Protein AF-A0A5A7PYN0-F1 (afdb_monomer)

Foldseek 3Di:
DDDDPPDDPDDDDDPPPPVLLVVLLVQLVVCVVVLNLVSSLVSLVVSCVVPVPPVSSVVSNVVSVVSVVVVVVVVVVVVVVVVVVVVVVVVVVVVVVVCVVCVDD

Secondary structure (DSSP, 8-state):
------------S-----HHHHHHHHHHHHHHHHT-HHHHHHHHHHHHHH-TT-HHHHHHHHHHHHHHHHHHHHHHHHHHHHHHHHHHHHHHHHHHHHHHH-TT-

Mean predicted aligned error: 13.45 Å

Organism: Striga asiatica (NCBI:txid4170)

Structure (mmCIF, N/CA/C/O backbone):
data_AF-A0A5A7PYN0-F1
#
_entry.id   AF-A0A5A7PYN0-F1
#
loop_
_atom_site.group_PDB
_atom_site.id
_atom_site.type_symbol
_atom_site.label_atom_id
_atom_site.label_alt_id
_atom_site.label_comp_id
_atom_site.label_asym_id
_atom_site.label_entity_id
_atom_site.label_seq_id
_atom_site.pdbx_PDB_ins_code
_atom_site.Cartn_x
_atom_site.Cartn_y
_atom_site.Cartn_z
_atom_site.occupancy
_atom_site.B_iso_or_equiv
_atom_site.auth_seq_id
_atom_site.auth_comp_id
_atom_site.auth_asym_id
_atom_site.auth_atom_id
_atom_site.pdbx_PDB_model_num
ATOM 1 N N . MET A 1 1 ? -2.332 28.261 18.890 1.00 39.44 1 MET A N 1
ATOM 2 C CA . MET A 1 1 ? -2.193 26.895 18.344 1.00 39.44 1 MET A CA 1
ATOM 3 C C . MET A 1 1 ? -3.060 25.961 19.179 1.00 39.44 1 MET A C 1
ATOM 5 O O . MET A 1 1 ? -2.587 25.410 20.159 1.00 39.44 1 MET A O 1
ATOM 9 N N . ILE A 1 2 ? -4.359 25.877 18.877 1.00 34.75 2 ILE A N 1
ATOM 10 C CA . ILE A 1 2 ? -5.256 24.917 19.533 1.00 34.75 2 ILE A CA 1
ATOM 11 C C . ILE A 1 2 ? -5.766 23.990 18.444 1.00 34.75 2 ILE A C 1
ATOM 13 O O . ILE A 1 2 ? -6.439 24.405 17.505 1.00 34.75 2 ILE A O 1
ATOM 17 N N . ILE A 1 3 ? -5.330 22.747 18.567 1.00 48.22 3 ILE A N 1
ATOM 18 C CA . ILE A 1 3 ? -5.565 21.644 17.655 1.00 48.22 3 ILE A CA 1
ATOM 19 C C . ILE A 1 3 ? -7.062 21.332 17.725 1.00 48.22 3 ILE A C 1
ATOM 21 O O . ILE A 1 3 ? -7.584 20.969 18.783 1.00 48.22 3 ILE A O 1
ATOM 25 N N . GLY A 1 4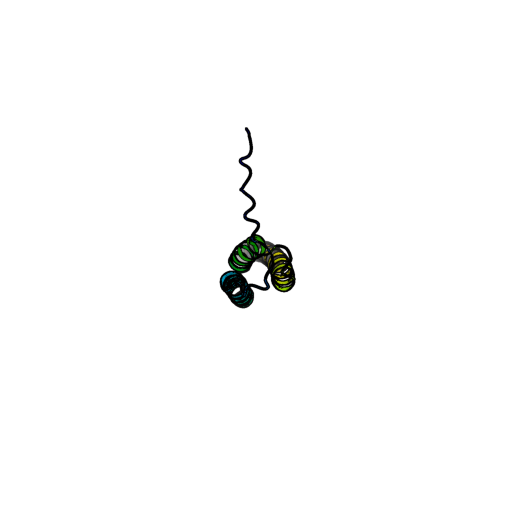 ? -7.762 21.555 16.614 1.00 44.00 4 GLY A N 1
ATOM 26 C CA . GLY A 1 4 ? -9.178 21.252 16.477 1.00 44.00 4 GLY A CA 1
ATOM 27 C C . GLY A 1 4 ? -9.409 19.765 16.714 1.00 44.00 4 GLY A C 1
ATOM 28 O O . GLY A 1 4 ? -8.919 18.923 15.966 1.00 44.00 4 GLY A O 1
ATOM 29 N N . LYS A 1 5 ? -10.149 19.443 17.777 1.00 47.69 5 LYS A N 1
ATOM 30 C CA . LYS A 1 5 ? -10.643 18.094 18.042 1.00 47.69 5 LYS A CA 1
ATOM 31 C C . LYS A 1 5 ? -11.535 17.675 16.874 1.00 47.69 5 LYS A C 1
ATOM 33 O O . LYS A 1 5 ? -12.642 18.194 16.730 1.00 47.69 5 LYS A O 1
ATOM 38 N N . VAL A 1 6 ? -11.062 16.737 16.056 1.00 55.38 6 VAL A N 1
ATOM 39 C CA . VAL A 1 6 ? -11.914 16.035 15.096 1.00 55.38 6 VAL A CA 1
ATOM 40 C C . VAL A 1 6 ? -12.957 15.281 15.912 1.00 55.38 6 VAL A C 1
ATOM 42 O O . VAL A 1 6 ? -12.651 14.464 16.781 1.00 55.38 6 VAL A O 1
ATOM 45 N N . LYS A 1 7 ? -14.202 15.688 15.700 1.00 50.12 7 LYS A N 1
ATO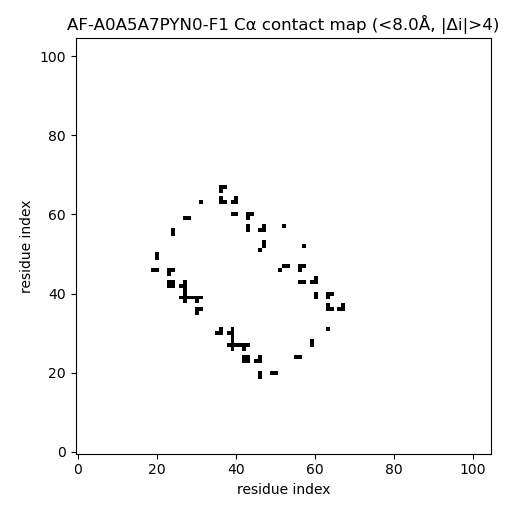M 46 C CA . LYS A 1 7 ? -15.389 15.254 16.421 1.00 50.12 7 LYS A CA 1
ATOM 47 C C . LYS A 1 7 ? -15.529 13.742 16.260 1.00 50.12 7 LYS A C 1
ATOM 49 O O . LYS A 1 7 ? -15.696 13.250 15.149 1.00 50.12 7 LYS A O 1
ATOM 54 N N . GLN A 1 8 ? -15.450 13.018 17.374 1.00 48.94 8 GLN A N 1
ATOM 55 C CA . GLN A 1 8 ? -15.788 11.604 17.409 1.00 48.94 8 GLN A CA 1
ATOM 56 C C . GLN A 1 8 ? -17.248 11.434 16.986 1.00 48.94 8 GLN A C 1
ATOM 58 O O . GLN A 1 8 ? -18.155 11.904 17.672 1.00 48.94 8 GLN A O 1
ATOM 63 N N . PHE A 1 9 ? -17.472 10.768 15.858 1.00 43.06 9 PHE A N 1
ATOM 64 C CA . PHE A 1 9 ? -18.794 10.302 15.466 1.00 43.06 9 PHE A CA 1
ATOM 65 C C . PHE A 1 9 ? -18.930 8.848 15.918 1.00 43.06 9 PHE A C 1
ATOM 67 O O . PHE A 1 9 ? -18.658 7.908 15.175 1.00 43.06 9 PHE A O 1
ATOM 74 N N . GLN A 1 10 ? -19.283 8.665 17.190 1.00 50.81 10 GLN A N 1
ATOM 75 C CA . GLN A 1 10 ? -19.649 7.354 17.712 1.00 50.81 10 GLN A CA 1
ATOM 76 C C . GLN A 1 10 ? -21.101 7.075 17.313 1.00 50.81 10 GLN A C 1
ATOM 78 O O . GLN A 1 10 ? -22.010 7.765 17.772 1.00 50.81 10 GLN A O 1
ATOM 83 N N . SER A 1 11 ? -21.322 6.071 16.462 1.00 38.47 11 SER A N 1
ATOM 84 C CA . SER A 1 11 ? -22.651 5.498 16.246 1.00 38.47 11 SER A CA 1
ATOM 85 C C . SER A 1 11 ? -22.707 4.121 16.894 1.00 38.47 11 SER A C 1
ATOM 87 O O . SER A 1 11 ? -21.892 3.233 16.635 1.00 38.47 11 SER A O 1
ATOM 89 N N . SER A 1 12 ? -23.652 4.010 17.812 1.00 41.91 12 SER A N 1
ATOM 90 C CA . SER A 1 12 ? -23.982 2.873 18.647 1.00 41.91 12 SER A CA 1
ATOM 91 C C . SER A 1 12 ? -24.247 1.596 17.841 1.00 41.91 12 SER A C 1
ATOM 93 O O . SER A 1 12 ? -25.133 1.531 16.999 1.00 41.91 12 SER A O 1
ATOM 95 N N . ARG A 1 13 ? -23.498 0.543 18.188 1.00 60.50 13 ARG A N 1
ATOM 96 C CA . ARG A 1 13 ? -23.936 -0.862 18.266 1.00 60.50 13 ARG A CA 1
ATOM 97 C C . ARG A 1 13 ? -24.966 -1.318 17.207 1.00 60.50 13 ARG A C 1
ATOM 99 O O . ARG A 1 13 ? -26.152 -1.386 17.509 1.00 60.50 13 ARG A O 1
ATOM 106 N N . LYS A 1 14 ? -24.470 -1.780 16.051 1.00 54.09 14 LYS A N 1
ATOM 107 C CA . LYS A 1 14 ? -24.894 -2.983 15.287 1.00 54.09 14 LYS A CA 1
ATOM 108 C C . LYS A 1 14 ? -23.719 -3.422 14.389 1.00 54.09 14 LYS A C 1
ATOM 110 O O . LYS A 1 14 ? -22.915 -2.553 14.051 1.00 54.09 14 LYS A O 1
ATOM 115 N N . PRO A 1 15 ? -23.602 -4.702 13.975 1.00 53.91 15 PRO A N 1
ATOM 116 C CA . PRO A 1 15 ? -22.732 -5.084 12.864 1.00 53.91 15 PRO A CA 1
ATOM 117 C C . PRO A 1 15 ? -23.350 -4.513 11.582 1.00 53.91 15 PRO A C 1
ATOM 119 O O . PRO A 1 15 ? -24.037 -5.198 10.829 1.00 53.91 15 PRO A O 1
ATOM 122 N N . SER A 1 16 ? -23.222 -3.202 11.394 1.00 53.84 16 SER A N 1
ATOM 123 C CA . SER A 1 16 ? -23.575 -2.564 10.143 1.00 53.84 16 SER A CA 1
ATOM 124 C C . SER A 1 16 ? -22.532 -3.015 9.142 1.00 53.84 16 SER A C 1
ATOM 126 O O . SER A 1 16 ? -21.350 -2.719 9.284 1.00 53.84 16 SER A O 1
ATOM 128 N N . PHE A 1 17 ? -22.972 -3.774 8.145 1.00 54.59 17 PHE A N 1
ATOM 129 C CA . PHE A 1 17 ? -22.251 -3.903 6.893 1.00 54.59 17 PHE A CA 1
ATOM 130 C C . PHE A 1 17 ? -21.861 -2.485 6.462 1.00 54.59 17 PHE A C 1
ATOM 132 O O . PHE A 1 17 ? -22.732 -1.670 6.159 1.00 54.59 17 PHE A O 1
ATOM 139 N N . ARG A 1 18 ? -20.571 -2.152 6.575 1.00 64.38 18 ARG A N 1
ATOM 140 C CA . ARG A 1 18 ? -20.019 -0.865 6.155 1.00 64.38 18 ARG A CA 1
ATOM 141 C C . ARG A 1 18 ? -19.479 -1.085 4.746 1.00 64.38 18 ARG A C 1
ATOM 143 O O . ARG A 1 18 ? -18.313 -1.463 4.622 1.00 64.38 18 ARG A O 1
ATOM 150 N N . PRO A 1 19 ? -20.298 -0.911 3.691 1.00 68.06 19 PRO A N 1
ATOM 151 C CA . PRO A 1 19 ? -19.864 -1.168 2.318 1.00 68.06 19 PRO A CA 1
ATOM 152 C C . PRO A 1 19 ? -18.616 -0.355 1.966 1.00 68.06 19 PRO A C 1
ATOM 154 O O . PRO A 1 19 ? -17.758 -0.832 1.229 1.00 68.06 19 PRO A O 1
ATOM 157 N N . ASP A 1 20 ? -18.464 0.829 2.562 1.00 76.19 20 ASP A N 1
ATOM 158 C CA . ASP A 1 20 ? -17.287 1.671 2.377 1.00 76.19 20 ASP A CA 1
ATOM 159 C C . ASP A 1 20 ? -16.014 1.043 2.951 1.00 76.19 20 ASP A C 1
ATOM 161 O O . ASP A 1 20 ? -14.973 1.120 2.308 1.00 76.19 20 ASP A O 1
ATOM 165 N N . LEU A 1 21 ? -16.086 0.342 4.089 1.00 83.44 21 LEU A N 1
ATOM 166 C CA . LEU A 1 21 ? -14.929 -0.348 4.668 1.00 83.44 21 LEU A CA 1
ATOM 167 C C . LEU A 1 21 ? -14.463 -1.492 3.762 1.00 83.44 21 LEU A C 1
ATOM 169 O O . LEU A 1 21 ? -13.284 -1.577 3.423 1.00 83.44 21 LEU A O 1
ATOM 173 N N . GLN A 1 22 ? -15.396 -2.343 3.327 1.00 86.00 22 GLN A N 1
ATOM 174 C CA . GLN A 1 22 ? -15.074 -3.478 2.463 1.00 86.00 22 GLN A CA 1
ATOM 175 C C . GLN A 1 22 ? -14.575 -3.011 1.089 1.00 86.00 22 GLN A C 1
ATOM 177 O O . GLN A 1 22 ? -13.617 -3.566 0.556 1.00 86.00 22 GLN A O 1
ATOM 182 N N . ARG A 1 23 ? -15.169 -1.950 0.529 1.00 88.88 23 ARG A N 1
ATOM 183 C CA . ARG A 1 23 ? -14.733 -1.361 -0.744 1.00 88.88 23 ARG A CA 1
ATOM 184 C C . ARG A 1 23 ? -13.335 -0.752 -0.645 1.00 88.88 23 ARG A C 1
ATOM 186 O O . ARG A 1 23 ? -12.536 -0.957 -1.555 1.00 88.88 23 ARG A O 1
ATOM 193 N N . LEU A 1 24 ? -13.030 -0.027 0.434 1.00 88.75 24 LEU A N 1
ATOM 194 C CA . LEU A 1 24 ? -11.694 0.529 0.674 1.00 88.75 24 LEU A CA 1
ATOM 195 C C . LEU A 1 24 ? -10.654 -0.585 0.850 1.00 88.75 24 LEU A C 1
ATOM 197 O O . LEU A 1 24 ? -9.602 -0.532 0.219 1.00 88.75 24 LEU A O 1
ATOM 201 N N . HIS A 1 25 ? -10.975 -1.641 1.607 1.00 90.44 25 HIS A N 1
ATOM 202 C CA . HIS A 1 25 ? -10.108 -2.815 1.748 1.00 90.44 25 HIS A CA 1
ATOM 203 C C . HIS A 1 25 ? -9.825 -3.495 0.396 1.00 90.44 25 HIS A C 1
ATOM 205 O O . HIS A 1 25 ? -8.671 -3.752 0.060 1.00 90.44 25 HIS A O 1
ATOM 211 N N . LEU A 1 26 ? -10.861 -3.733 -0.416 1.00 91.50 26 LEU A N 1
ATOM 212 C CA . LEU A 1 26 ? -10.710 -4.332 -1.747 1.00 91.50 26 LEU A CA 1
ATOM 213 C C . LEU A 1 26 ? -9.866 -3.459 -2.683 1.00 91.50 26 LEU A C 1
ATOM 215 O O . LEU A 1 26 ? -9.025 -3.980 -3.413 1.00 91.50 26 LEU A O 1
ATOM 219 N N . ARG A 1 27 ? -10.047 -2.131 -2.651 1.00 91.06 27 ARG A N 1
ATOM 220 C CA . ARG A 1 27 ? -9.215 -1.197 -3.427 1.00 91.06 27 ARG A CA 1
ATOM 221 C C . ARG A 1 27 ? -7.763 -1.224 -2.967 1.00 91.06 27 ARG A C 1
ATOM 223 O O . ARG A 1 27 ? -6.869 -1.252 -3.808 1.00 91.06 27 ARG A O 1
ATOM 230 N N . ALA A 1 28 ? -7.520 -1.269 -1.661 1.00 92.50 28 ALA A N 1
ATOM 231 C CA . ALA A 1 28 ? -6.173 -1.387 -1.121 1.00 92.50 28 ALA A CA 1
ATOM 232 C C . ALA A 1 28 ? -5.500 -2.703 -1.556 1.00 92.50 28 ALA A C 1
ATOM 234 O O . ALA A 1 28 ? -4.355 -2.686 -2.005 1.00 92.50 28 ALA A O 1
ATOM 235 N N . ALA A 1 29 ? -6.227 -3.825 -1.521 1.00 92.69 29 ALA A N 1
ATOM 236 C CA . ALA A 1 29 ? -5.746 -5.116 -2.015 1.00 92.69 29 ALA A CA 1
ATOM 237 C C . ALA A 1 29 ? -5.459 -5.114 -3.520 1.00 92.69 29 ALA A C 1
ATOM 239 O O . ALA A 1 29 ? -4.450 -5.667 -3.959 1.00 92.69 29 ALA A O 1
ATOM 240 N N . PHE A 1 30 ? -6.300 -4.442 -4.307 1.00 94.75 30 PHE A N 1
ATOM 241 C CA . PHE A 1 30 ? -6.055 -4.255 -5.732 1.00 94.75 30 PHE A CA 1
ATOM 242 C C . PHE A 1 30 ? -4.751 -3.482 -5.974 1.00 94.75 30 PHE A C 1
ATOM 244 O O . PHE A 1 30 ? -3.901 -3.942 -6.733 1.00 94.75 30 PHE A O 1
ATOM 251 N N . HIS A 1 31 ? -4.534 -2.367 -5.276 1.00 91.75 31 HIS A N 1
ATOM 252 C CA . HIS A 1 31 ? -3.295 -1.595 -5.394 1.00 91.75 31 HIS A CA 1
ATOM 253 C C . HIS A 1 31 ? -2.050 -2.372 -4.923 1.00 91.75 31 HIS A C 1
ATOM 255 O O . HIS A 1 31 ? -1.031 -2.328 -5.612 1.00 91.75 31 HIS A O 1
ATOM 261 N N . ASP A 1 32 ? -2.136 -3.151 -3.834 1.00 91.00 32 ASP A N 1
ATOM 262 C CA . ASP A 1 32 ? -1.044 -4.045 -3.395 1.00 91.00 32 ASP A CA 1
ATOM 263 C C . ASP A 1 32 ? -0.714 -5.108 -4.457 1.00 91.00 32 ASP A C 1
ATOM 265 O O . ASP A 1 32 ? 0.455 -5.441 -4.652 1.00 91.00 32 ASP A O 1
ATOM 269 N N . SER A 1 33 ? -1.717 -5.615 -5.187 1.00 91.31 33 SER A N 1
ATOM 270 C CA . SER A 1 33 ? -1.499 -6.564 -6.290 1.00 91.31 33 SER A CA 1
ATOM 271 C C . SER A 1 33 ? -0.861 -5.922 -7.527 1.00 91.31 33 SER A C 1
ATOM 273 O O . SER A 1 33 ? -0.083 -6.570 -8.222 1.00 91.31 33 SER A O 1
ATOM 275 N N . MET A 1 34 ? -1.139 -4.636 -7.764 1.00 90.56 34 MET A N 1
ATOM 276 C CA . MET A 1 34 ? -0.559 -3.846 -8.856 1.00 90.56 34 MET A CA 1
ATOM 277 C C . MET A 1 34 ? 0.857 -3.337 -8.533 1.00 90.56 34 MET A C 1
ATOM 279 O O . MET A 1 34 ? 1.516 -2.774 -9.403 1.00 90.56 34 MET A O 1
ATOM 283 N N . GLY A 1 35 ? 1.326 -3.508 -7.291 1.00 88.19 35 GLY A N 1
ATOM 284 C CA . GLY A 1 35 ? 2.617 -2.993 -6.831 1.00 88.19 35 GLY A CA 1
ATOM 285 C C . GLY A 1 35 ? 2.621 -1.490 -6.534 1.00 88.19 35 GLY A C 1
ATOM 286 O O . GLY A 1 35 ? 3.684 -0.924 -6.292 1.00 88.19 35 GLY A O 1
ATOM 287 N N . ASP A 1 36 ? 1.455 -0.837 -6.525 1.00 91.56 36 ASP A N 1
ATOM 288 C CA . ASP A 1 36 ? 1.317 0.555 -6.091 1.00 91.56 36 ASP A CA 1
ATOM 289 C C . ASP A 1 36 ? 1.049 0.608 -4.584 1.00 91.56 36 ASP A C 1
ATOM 291 O O . ASP A 1 36 ? -0.076 0.803 -4.108 1.00 91.56 36 ASP A O 1
ATOM 295 N N . TYR A 1 37 ? 2.119 0.420 -3.814 1.00 91.81 37 TYR A N 1
ATOM 296 C CA . TYR A 1 37 ? 2.041 0.401 -2.355 1.00 91.81 37 TYR A CA 1
ATOM 297 C C . TYR A 1 37 ? 1.643 1.761 -1.769 1.00 91.81 37 TYR A C 1
ATOM 299 O O . TYR A 1 37 ? 1.044 1.807 -0.698 1.00 91.81 37 TYR A O 1
ATOM 307 N N . SER A 1 38 ? 1.902 2.866 -2.476 1.00 90.44 38 SER A N 1
ATOM 308 C CA . SER A 1 38 ? 1.530 4.208 -2.018 1.00 90.44 38 SER A CA 1
ATOM 309 C C . SER A 1 38 ? 0.012 4.409 -2.001 1.00 90.44 38 SER A C 1
ATOM 311 O O . SER A 1 38 ? -0.553 4.867 -1.003 1.00 90.44 38 SER A O 1
ATOM 313 N N . SER A 1 39 ? -0.672 3.981 -3.065 1.00 90.75 39 SER A N 1
ATOM 314 C CA . SER A 1 39 ? -2.134 3.996 -3.124 1.00 90.75 39 SER A CA 1
ATOM 315 C C . SER A 1 39 ? -2.753 2.966 -2.177 1.00 90.75 39 SER A C 1
ATOM 317 O O . SER A 1 39 ? -3.768 3.260 -1.545 1.00 90.75 39 SER A O 1
ATOM 319 N N . ALA A 1 40 ? -2.131 1.790 -2.018 1.00 93.12 40 ALA A N 1
ATOM 320 C CA . ALA A 1 40 ? -2.590 0.772 -1.071 1.00 93.12 40 ALA A CA 1
ATOM 321 C C . ALA A 1 40 ? -2.578 1.275 0.384 1.00 93.12 40 ALA A C 1
ATOM 323 O O . ALA A 1 40 ? -3.541 1.045 1.119 1.00 93.12 40 ALA A O 1
ATOM 324 N N . LEU A 1 41 ? -1.531 2.003 0.790 1.00 93.38 41 LEU A N 1
ATOM 325 C CA . LEU A 1 41 ? -1.432 2.607 2.122 1.00 93.38 41 LEU A CA 1
ATOM 326 C C . LEU A 1 41 ? -2.534 3.639 2.355 1.00 93.38 41 LEU A C 1
ATOM 328 O O . LEU A 1 41 ? -3.255 3.539 3.343 1.00 93.38 41 LEU A O 1
ATOM 332 N N . AR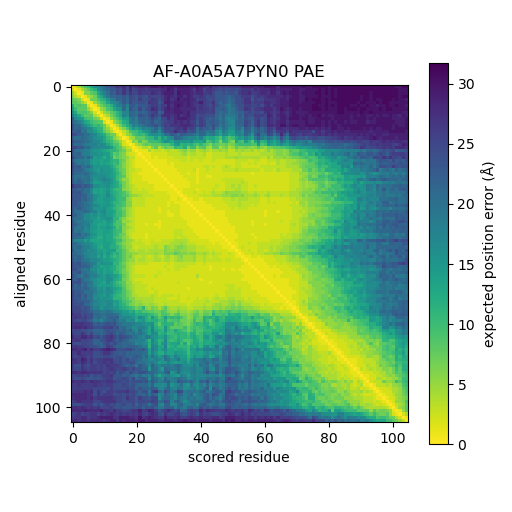G A 1 42 ? -2.742 4.559 1.407 1.00 91.62 42 ARG A N 1
ATOM 333 C CA . ARG A 1 42 ? -3.757 5.617 1.534 1.00 91.62 42 ARG A CA 1
ATOM 334 C C . ARG A 1 42 ? -5.178 5.061 1.664 1.00 91.62 42 ARG A C 1
ATOM 336 O O . ARG A 1 42 ? -5.969 5.540 2.474 1.00 91.62 42 ARG A O 1
ATOM 343 N N . GLU A 1 43 ? -5.521 4.046 0.872 1.00 91.69 43 GLU A N 1
ATOM 344 C CA . GLU A 1 43 ? -6.834 3.390 0.959 1.00 91.69 43 GLU A CA 1
ATOM 345 C C . GLU A 1 43 ? -6.974 2.570 2.257 1.00 91.69 43 GLU A C 1
ATOM 347 O O . GLU A 1 43 ? -8.061 2.515 2.837 1.00 91.69 43 GLU A O 1
ATOM 352 N N . SER A 1 44 ? -5.875 1.993 2.760 1.00 91.06 44 SER A N 1
ATOM 353 C CA . SER A 1 44 ? -5.852 1.296 4.053 1.00 91.06 44 SER A CA 1
ATOM 354 C C . SER A 1 44 ? -6.040 2.255 5.228 1.00 91.06 44 SER A C 1
ATOM 356 O O . SER A 1 44 ? -6.824 1.963 6.125 1.00 91.06 44 SER A O 1
ATOM 358 N N . GLU A 1 45 ? -5.389 3.420 5.215 1.00 91.25 45 GLU A N 1
ATOM 359 C CA . GLU A 1 45 ? -5.592 4.478 6.213 1.00 91.25 45 GLU A CA 1
ATOM 360 C C . GLU A 1 45 ? -7.048 4.944 6.233 1.00 91.25 45 GLU A C 1
ATOM 362 O O . GLU A 1 45 ? -7.657 5.018 7.298 1.00 91.25 45 GLU A O 1
ATOM 367 N N . ALA A 1 46 ? -7.646 5.168 5.058 1.00 89.81 46 ALA A N 1
ATOM 368 C CA . ALA A 1 46 ? -9.056 5.528 4.952 1.00 89.81 46 ALA A CA 1
ATOM 369 C C . ALA A 1 46 ? -9.976 4.445 5.549 1.00 89.81 46 ALA A C 1
ATOM 371 O O . ALA A 1 46 ? -10.934 4.769 6.251 1.00 89.81 46 ALA A O 1
ATOM 372 N N . ALA A 1 47 ? -9.675 3.163 5.320 1.00 89.94 47 ALA A N 1
ATOM 373 C CA . ALA A 1 47 ? -10.403 2.053 5.932 1.00 89.94 47 ALA A CA 1
ATOM 374 C C . ALA A 1 47 ? -10.222 2.010 7.463 1.00 89.94 47 ALA A C 1
ATOM 376 O O . ALA A 1 47 ? -11.207 1.850 8.183 1.00 89.94 47 ALA A O 1
ATOM 377 N N . LEU A 1 48 ? -9.006 2.222 7.975 1.00 88.19 48 LEU A N 1
ATOM 378 C CA . LEU A 1 48 ? -8.723 2.265 9.417 1.00 88.19 48 LEU A CA 1
ATOM 379 C C . LEU A 1 48 ? -9.346 3.485 10.108 1.00 88.19 48 LEU A C 1
ATOM 381 O O . LEU A 1 48 ? -9.706 3.407 11.280 1.00 88.19 48 LEU A O 1
ATOM 385 N N . CYS A 1 49 ? -9.543 4.597 9.395 1.00 87.12 49 CYS A N 1
ATOM 386 C CA . CYS A 1 49 ? -10.321 5.725 9.906 1.00 87.12 49 CYS A CA 1
ATOM 387 C C . CYS A 1 49 ? -11.795 5.358 10.141 1.00 87.12 49 CYS A C 1
ATOM 389 O O . CYS A 1 49 ? -12.425 5.922 11.036 1.00 87.12 49 CYS A O 1
ATOM 391 N N . LEU A 1 50 ? -12.355 4.433 9.352 1.00 84.88 50 LEU A N 1
ATOM 392 C CA . LEU A 1 50 ? -13.727 3.950 9.531 1.00 84.88 50 LEU A CA 1
ATOM 393 C C . LEU A 1 50 ? -13.818 2.866 10.608 1.00 84.88 50 LEU A C 1
ATOM 395 O O . LEU A 1 50 ? -14.780 2.860 11.381 1.00 84.88 50 LEU A O 1
ATOM 399 N N . ASP A 1 51 ? -12.850 1.953 10.643 1.00 84.50 51 ASP A N 1
ATOM 400 C CA . ASP A 1 51 ? -12.736 0.904 11.654 1.00 84.50 51 ASP A CA 1
ATOM 401 C C . ASP A 1 51 ? -11.266 0.665 12.043 1.00 84.50 51 ASP A C 1
ATOM 403 O O . ASP A 1 51 ? -10.553 -0.087 11.368 1.00 84.50 51 ASP A O 1
ATOM 407 N N . PRO A 1 52 ? -10.812 1.261 13.160 1.00 85.12 52 PRO A N 1
ATOM 408 C CA . PRO A 1 52 ? -9.445 1.095 13.643 1.00 85.12 52 PRO A CA 1
ATOM 409 C C . PRO A 1 52 ? -9.084 -0.345 14.031 1.00 85.12 52 PRO A C 1
ATOM 411 O O . PRO A 1 52 ? -7.902 -0.650 14.154 1.00 85.12 52 PRO A O 1
ATOM 414 N N . ASN A 1 53 ? -10.072 -1.224 14.241 1.00 86.19 53 ASN A N 1
ATOM 415 C CA . ASN A 1 53 ? -9.867 -2.597 14.705 1.00 86.19 53 ASN A CA 1
ATOM 416 C C . ASN A 1 53 ? -9.983 -3.642 13.581 1.00 86.19 53 ASN A C 1
ATOM 418 O O . ASN A 1 53 ? -9.959 -4.842 13.861 1.00 86.19 53 ASN A O 1
ATOM 422 N N . HIS A 1 54 ? -10.091 -3.220 12.317 1.00 86.94 54 HIS A N 1
ATOM 423 C CA . HIS A 1 54 ? -10.220 -4.137 11.187 1.00 86.94 54 HIS A CA 1
ATOM 424 C C . HIS A 1 54 ? -8.894 -4.861 10.890 1.00 86.94 54 HIS A C 1
ATOM 426 O O . HIS A 1 54 ? -8.013 -4.331 10.202 1.00 86.94 54 HIS A O 1
ATOM 432 N N . SER A 1 55 ? -8.757 -6.091 11.400 1.00 89.88 55 SER A N 1
ATOM 433 C CA . SER A 1 55 ? -7.534 -6.908 11.336 1.00 89.88 55 SER A CA 1
ATOM 434 C C . SER A 1 55 ? -6.944 -7.016 9.936 1.00 89.88 55 SER A C 1
ATOM 436 O O . SER A 1 55 ? -5.734 -6.859 9.763 1.00 89.88 55 SER A O 1
ATOM 438 N N . ASP A 1 56 ? -7.790 -7.233 8.933 1.00 88.69 56 ASP A N 1
ATOM 439 C CA . ASP A 1 56 ? -7.339 -7.517 7.571 1.00 88.69 56 ASP A CA 1
ATOM 440 C C . ASP A 1 56 ? -6.747 -6.262 6.923 1.00 88.69 56 ASP A C 1
ATOM 442 O O . ASP A 1 56 ? -5.750 -6.333 6.206 1.00 88.69 56 ASP A O 1
ATOM 446 N N . THR A 1 57 ? -7.299 -5.086 7.239 1.00 91.38 57 THR A N 1
ATOM 447 C CA . THR A 1 57 ? -6.742 -3.804 6.782 1.00 91.38 57 THR A CA 1
ATOM 448 C C . THR A 1 57 ? -5.442 -3.482 7.507 1.00 91.38 57 THR A C 1
ATOM 450 O O . THR A 1 57 ? -4.508 -3.007 6.870 1.00 91.38 57 THR A O 1
ATOM 453 N N . ILE A 1 58 ? -5.330 -3.785 8.805 1.00 94.06 58 ILE A N 1
ATOM 454 C CA . ILE A 1 58 ? -4.073 -3.601 9.550 1.00 94.06 58 ILE A CA 1
ATOM 455 C C . ILE A 1 58 ? -2.965 -4.476 8.954 1.00 94.06 58 ILE A C 1
ATOM 457 O O . ILE A 1 58 ? -1.843 -4.008 8.749 1.00 94.06 58 ILE A O 1
ATOM 461 N N . GLN A 1 59 ? -3.262 -5.746 8.665 1.00 94.00 59 GLN A N 1
ATOM 462 C CA . GLN A 1 59 ? -2.298 -6.653 8.042 1.00 94.00 59 GLN A CA 1
ATOM 463 C C . GLN A 1 59 ? -1.880 -6.159 6.656 1.00 94.00 59 GLN A C 1
ATOM 465 O O . GLN A 1 59 ? -0.687 -6.148 6.342 1.00 94.00 59 GLN A O 1
ATOM 470 N N . LEU A 1 60 ? -2.845 -5.711 5.851 1.00 92.56 60 LEU A N 1
ATOM 471 C CA . LEU A 1 60 ? -2.583 -5.189 4.517 1.00 92.56 60 LEU A CA 1
ATOM 472 C C . LEU A 1 60 ? -1.750 -3.901 4.553 1.00 92.56 60 LEU A C 1
ATOM 474 O O . LEU A 1 60 ? -0.775 -3.802 3.811 1.00 92.56 60 LEU A O 1
ATOM 478 N N . TYR A 1 61 ? -2.056 -2.976 5.466 1.00 93.19 61 TYR A N 1
ATOM 479 C CA . TYR A 1 61 ? -1.283 -1.753 5.694 1.00 93.19 61 TYR A CA 1
ATOM 480 C C . TYR A 1 61 ? 0.179 -2.075 6.023 1.00 93.19 61 TYR A C 1
ATOM 482 O O . TYR A 1 61 ? 1.082 -1.617 5.330 1.00 93.19 61 TYR A O 1
ATOM 490 N N . ARG A 1 62 ? 0.430 -2.932 7.024 1.00 93.69 62 ARG A N 1
ATOM 491 C CA . ARG A 1 62 ? 1.804 -3.284 7.436 1.00 93.69 62 ARG A CA 1
ATOM 492 C C . ARG A 1 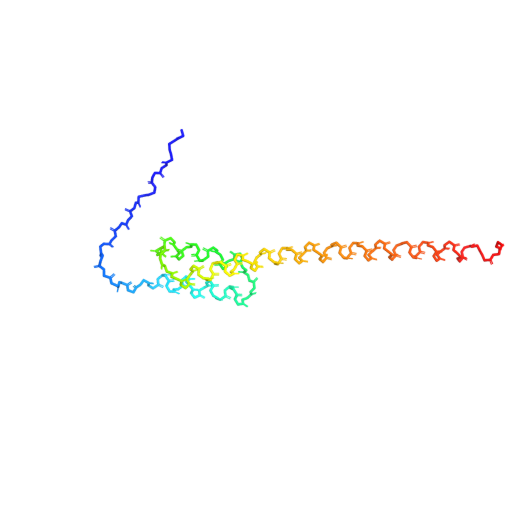62 ? 2.586 -3.970 6.321 1.00 93.69 62 ARG A C 1
ATOM 494 O O . ARG A 1 62 ? 3.786 -3.754 6.160 1.00 93.69 62 ARG A O 1
ATOM 501 N N . LYS A 1 63 ? 1.912 -4.820 5.547 1.00 93.50 63 LYS A N 1
ATOM 502 C CA . LYS A 1 63 ? 2.509 -5.485 4.389 1.00 93.50 63 LYS A CA 1
ATOM 503 C C . LYS A 1 63 ? 2.873 -4.476 3.296 1.00 93.50 63 LYS A C 1
ATOM 505 O O . LYS A 1 63 ? 3.986 -4.544 2.776 1.00 93.50 63 LYS A O 1
ATOM 510 N N . ALA A 1 64 ? 1.968 -3.554 2.968 1.00 92.94 64 ALA A N 1
ATOM 511 C CA . ALA A 1 64 ? 2.205 -2.504 1.982 1.00 92.94 64 ALA A CA 1
ATOM 512 C C . ALA A 1 64 ? 3.330 -1.554 2.426 1.00 92.94 64 ALA A C 1
ATOM 514 O O . ALA A 1 64 ? 4.190 -1.219 1.619 1.00 92.94 64 ALA A O 1
ATOM 515 N N . GLU A 1 65 ? 3.393 -1.201 3.711 1.00 92.88 65 GLU A N 1
ATOM 516 C CA . GLU A 1 65 ? 4.448 -0.365 4.300 1.00 92.88 65 GLU A CA 1
ATOM 517 C C . GLU A 1 65 ? 5.827 -1.017 4.149 1.00 92.88 65 GLU A C 1
ATOM 519 O O . GLU A 1 65 ? 6.763 -0.409 3.622 1.00 92.88 65 GLU A O 1
ATOM 524 N N . LYS A 1 66 ? 5.935 -2.302 4.512 1.00 92.88 66 LYS A N 1
ATOM 525 C CA . LYS A 1 66 ? 7.167 -3.071 4.326 1.00 92.88 66 LYS A CA 1
ATOM 526 C C . LYS A 1 66 ? 7.588 -3.090 2.856 1.00 92.88 66 LYS A C 1
ATOM 528 O O . LYS A 1 66 ? 8.732 -2.774 2.544 1.00 92.88 66 LYS A O 1
ATOM 533 N N . ARG A 1 67 ? 6.666 -3.397 1.942 1.00 89.69 67 ARG A N 1
ATOM 534 C CA . ARG A 1 67 ? 6.959 -3.457 0.502 1.00 89.69 67 ARG A CA 1
ATOM 535 C C . ARG A 1 67 ? 7.337 -2.102 -0.092 1.00 89.69 67 ARG A C 1
ATOM 537 O O . ARG A 1 67 ? 8.244 -2.050 -0.918 1.00 89.69 67 ARG A O 1
ATOM 544 N N . ALA A 1 68 ? 6.705 -1.017 0.352 1.00 88.31 68 ALA A N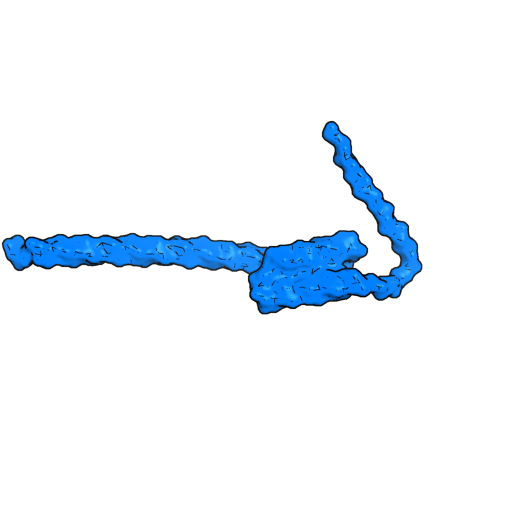 1
ATOM 545 C CA . ALA A 1 68 ? 7.068 0.339 -0.044 1.00 88.31 68 ALA A CA 1
ATOM 546 C C . ALA A 1 68 ? 8.513 0.665 0.367 1.00 88.31 68 ALA A C 1
ATOM 548 O O . ALA A 1 68 ? 9.291 1.158 -0.452 1.00 88.31 68 ALA A O 1
ATOM 549 N N . SER A 1 69 ? 8.899 0.316 1.600 1.00 86.62 69 SER A N 1
ATOM 550 C CA . SER A 1 69 ? 10.271 0.515 2.084 1.00 86.62 69 SER A CA 1
ATOM 551 C C . SER A 1 69 ? 11.299 -0.354 1.341 1.00 86.62 69 SER A C 1
ATOM 553 O O . SER A 1 69 ? 12.364 0.129 0.955 1.00 86.62 69 SER A O 1
ATOM 555 N N . GLU A 1 70 ? 10.965 -1.615 1.045 1.00 85.00 70 GLU A N 1
ATOM 556 C CA . GLU A 1 70 ? 11.819 -2.517 0.263 1.00 85.00 70 GLU A CA 1
ATOM 557 C C . GLU A 1 70 ? 11.988 -2.033 -1.180 1.00 85.00 70 GLU A C 1
ATOM 559 O O . GLU A 1 70 ? 13.079 -2.117 -1.745 1.00 85.00 70 GLU A O 1
ATOM 564 N N . GLN A 1 71 ? 10.919 -1.518 -1.792 1.00 79.75 71 GLN A N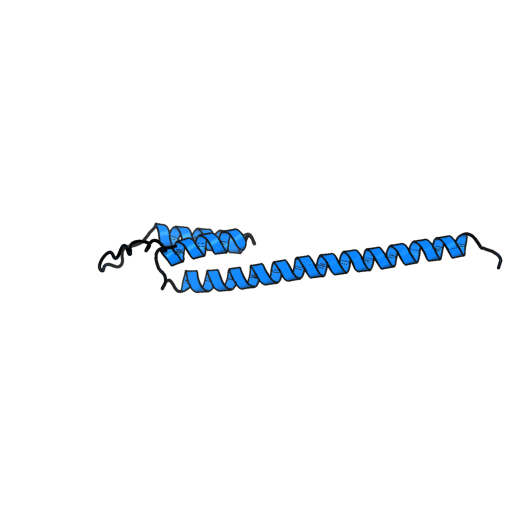 1
ATOM 565 C CA . GLN A 1 71 ? 10.969 -0.983 -3.145 1.00 79.75 71 GLN A CA 1
ATOM 566 C C . GLN A 1 71 ? 11.867 0.256 -3.212 1.00 79.75 71 GLN A C 1
ATOM 568 O O . GLN A 1 71 ? 12.687 0.349 -4.124 1.00 79.75 71 GLN A O 1
ATOM 573 N N . GLN A 1 72 ? 11.788 1.157 -2.228 1.00 72.25 72 GLN A N 1
ATOM 574 C CA . GLN A 1 72 ? 12.719 2.283 -2.123 1.00 72.25 72 GLN A CA 1
ATOM 575 C C . GLN A 1 72 ? 14.169 1.800 -2.011 1.00 72.25 72 GLN A C 1
ATOM 577 O O . GLN A 1 72 ? 15.024 2.267 -2.760 1.00 72.25 72 GLN A O 1
ATOM 582 N N . HIS A 1 73 ? 14.445 0.814 -1.156 1.00 70.75 73 HIS A N 1
ATOM 583 C CA . HIS A 1 73 ? 15.797 0.277 -0.995 1.00 70.75 73 HIS A CA 1
ATOM 584 C C . HIS A 1 73 ? 16.350 -0.337 -2.293 1.00 70.75 73 HIS A C 1
ATOM 586 O O . HIS A 1 73 ? 17.515 -0.132 -2.633 1.00 70.75 73 HIS A O 1
ATOM 592 N N . LYS A 1 74 ? 15.510 -1.042 -3.064 1.00 70.81 74 LYS A N 1
ATOM 593 C CA . LYS A 1 74 ? 15.887 -1.575 -4.385 1.00 70.81 74 LYS A CA 1
ATOM 594 C C . LYS A 1 74 ? 16.180 -0.469 -5.392 1.00 70.81 74 LYS A C 1
ATOM 596 O O . LYS A 1 74 ? 17.150 -0.581 -6.129 1.00 70.81 74 LYS A O 1
ATOM 601 N N . PHE A 1 75 ? 15.382 0.599 -5.418 1.00 71.69 75 PHE A N 1
ATOM 602 C CA . PHE A 1 75 ? 15.645 1.735 -6.303 1.00 71.69 75 PHE A CA 1
ATOM 603 C C . PHE A 1 75 ? 16.989 2.405 -5.997 1.00 71.69 75 PHE A C 1
ATOM 605 O O . PHE A 1 75 ? 17.737 2.693 -6.928 1.00 71.69 75 PHE A O 1
ATOM 612 N N . PHE A 1 76 ? 17.325 2.594 -4.717 1.00 69.75 76 PHE A N 1
ATOM 613 C CA . PHE A 1 76 ? 18.625 3.144 -4.325 1.00 69.75 76 PHE A CA 1
ATOM 614 C C . PHE A 1 76 ? 19.787 2.199 -4.659 1.00 69.75 76 PHE A C 1
ATOM 616 O O . PHE A 1 76 ? 20.764 2.653 -5.248 1.00 69.75 76 PHE A O 1
ATOM 623 N N . SER A 1 77 ? 19.675 0.899 -4.355 1.00 75.31 77 SER A N 1
ATOM 624 C CA . SER A 1 77 ? 20.713 -0.090 -4.697 1.00 75.31 77 SER A CA 1
ATOM 625 C C . SER A 1 77 ? 20.959 -0.147 -6.202 1.00 75.31 77 SER A C 1
ATOM 627 O O . SER A 1 77 ? 22.090 0.018 -6.641 1.00 75.31 77 SER A O 1
ATOM 629 N N . ASN A 1 78 ? 19.892 -0.272 -6.999 1.00 81.69 78 ASN A N 1
ATOM 630 C CA . ASN A 1 78 ? 19.999 -0.321 -8.455 1.00 81.69 78 ASN A CA 1
ATOM 631 C C . ASN A 1 78 ? 20.663 0.943 -9.013 1.00 81.69 78 ASN A C 1
ATOM 633 O O . ASN A 1 78 ? 21.449 0.859 -9.950 1.00 81.69 78 ASN A O 1
ATOM 637 N N . ALA A 1 79 ? 20.359 2.117 -8.451 1.00 76.19 79 ALA A N 1
ATOM 638 C CA . ALA A 1 79 ? 21.002 3.357 -8.867 1.00 76.19 79 ALA A CA 1
ATOM 639 C C . ALA A 1 79 ? 22.508 3.342 -8.561 1.00 76.19 79 ALA A C 1
ATOM 641 O O . ALA A 1 79 ? 23.300 3.684 -9.435 1.00 76.19 79 ALA A O 1
ATOM 642 N N . ILE A 1 80 ? 22.911 2.909 -7.361 1.00 80.38 80 ILE A N 1
ATOM 643 C CA . ILE A 1 80 ? 24.327 2.784 -6.978 1.00 80.38 80 ILE A CA 1
ATOM 644 C C . ILE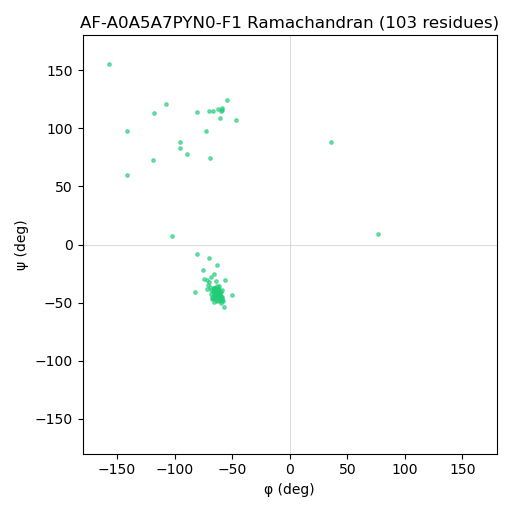 A 1 80 ? 25.060 1.811 -7.910 1.00 80.38 80 ILE A C 1
ATOM 646 O O . ILE A 1 80 ? 26.147 2.139 -8.388 1.00 80.38 80 ILE A O 1
ATOM 650 N N . ASP A 1 81 ? 24.458 0.661 -8.215 1.00 79.75 81 ASP A N 1
ATOM 651 C CA . ASP A 1 81 ? 25.046 -0.352 -9.097 1.00 79.75 81 ASP A CA 1
ATOM 652 C C . ASP A 1 81 ? 25.234 0.193 -10.520 1.00 79.75 81 ASP A C 1
ATOM 654 O O . ASP A 1 81 ? 26.317 0.082 -11.092 1.00 79.75 81 ASP A O 1
ATOM 658 N N . ILE A 1 82 ? 24.220 0.879 -11.064 1.00 83.88 82 ILE A N 1
ATOM 659 C CA . ILE A 1 82 ? 24.297 1.526 -12.384 1.00 83.88 82 ILE A CA 1
ATOM 660 C C . ILE A 1 82 ? 25.420 2.566 -12.420 1.00 83.88 82 ILE A C 1
ATOM 662 O O . ILE A 1 82 ? 26.202 2.592 -13.372 1.00 83.88 82 ILE A O 1
ATOM 666 N N . PHE A 1 83 ? 25.522 3.420 -11.398 1.00 81.81 83 PHE A N 1
ATOM 667 C CA . PHE A 1 83 ? 26.579 4.430 -11.342 1.00 81.81 83 PHE A CA 1
ATOM 668 C C . PHE A 1 83 ? 27.969 3.805 -11.208 1.00 81.81 83 PHE A C 1
ATOM 670 O O . PHE A 1 83 ? 28.911 4.281 -11.840 1.00 81.81 83 PHE A O 1
ATOM 677 N N . SER A 1 84 ? 28.092 2.721 -10.442 1.00 85.19 84 SER A N 1
ATOM 678 C CA . SER A 1 84 ? 29.359 2.011 -10.249 1.00 85.19 84 SER A CA 1
ATOM 679 C C . SER A 1 84 ? 29.816 1.339 -11.546 1.00 85.19 84 SER A C 1
ATOM 681 O O . SER A 1 84 ? 30.943 1.560 -11.985 1.00 85.19 84 SER A O 1
ATOM 683 N N . SER A 1 85 ? 28.922 0.625 -12.238 1.00 83.81 85 SER A N 1
ATOM 684 C CA . SER A 1 85 ? 29.226 0.029 -13.546 1.00 83.81 85 SER A CA 1
ATOM 685 C C . SER A 1 85 ? 29.553 1.081 -14.611 1.00 83.81 85 SER A C 1
ATOM 687 O O . SER A 1 85 ? 30.449 0.882 -15.429 1.00 83.81 85 SER A O 1
ATOM 689 N N . ALA A 1 86 ? 28.862 2.225 -14.606 1.00 84.75 86 ALA A N 1
ATOM 690 C CA . ALA A 1 86 ? 29.173 3.322 -15.520 1.00 84.75 86 ALA A CA 1
ATOM 691 C C . ALA A 1 86 ? 30.569 3.916 -15.258 1.00 84.75 86 ALA A C 1
ATOM 693 O O . ALA A 1 86 ? 31.284 4.242 -16.208 1.00 84.75 86 ALA A O 1
ATOM 694 N N . ALA A 1 87 ? 30.979 4.022 -13.990 1.00 81.75 87 ALA A N 1
ATOM 695 C CA . ALA A 1 87 ? 32.311 4.493 -13.621 1.00 81.75 87 ALA A CA 1
ATOM 696 C C . ALA A 1 87 ? 33.409 3.519 -14.078 1.00 81.75 87 ALA A C 1
ATOM 698 O O . ALA A 1 87 ? 34.390 3.952 -14.683 1.00 81.75 87 ALA A O 1
ATOM 699 N N . GLU A 1 88 ? 33.224 2.215 -13.863 1.00 82.31 88 GLU A N 1
ATOM 700 C CA . GLU A 1 88 ? 34.165 1.183 -14.319 1.00 82.31 88 GLU A CA 1
ATOM 701 C C . GLU A 1 88 ? 34.312 1.176 -15.845 1.00 82.31 88 GLU A C 1
ATOM 703 O O . GLU A 1 88 ? 35.429 1.137 -16.361 1.00 82.31 88 GLU A O 1
ATOM 708 N N . ASN A 1 89 ? 33.206 1.304 -16.584 1.00 84.38 89 ASN A N 1
ATOM 709 C CA . ASN A 1 89 ? 33.242 1.388 -18.046 1.00 84.38 89 ASN A CA 1
ATOM 710 C C . ASN A 1 89 ? 34.023 2.614 -18.541 1.00 84.38 89 ASN A C 1
ATOM 712 O O . ASN A 1 89 ? 34.846 2.491 -19.446 1.00 84.38 89 ASN A O 1
ATOM 716 N N . CYS A 1 90 ? 33.826 3.776 -17.914 1.00 77.88 90 CYS A N 1
ATOM 717 C CA . CYS A 1 90 ? 34.525 5.011 -18.276 1.00 77.88 90 CYS A CA 1
ATOM 718 C C . CYS A 1 90 ? 36.044 4.916 -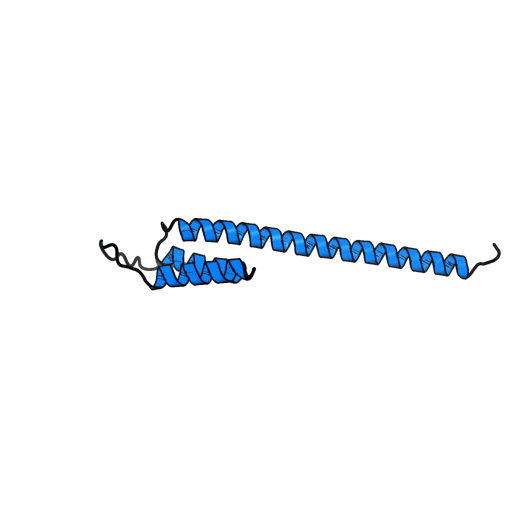18.008 1.00 77.88 90 CYS A C 1
ATOM 720 O O . CYS A 1 90 ? 36.871 5.373 -18.803 1.00 77.88 90 CYS A O 1
ATOM 722 N N . ILE A 1 91 ? 36.438 4.256 -16.913 1.00 82.44 91 ILE A N 1
ATOM 723 C CA . ILE A 1 91 ? 37.848 3.971 -16.604 1.00 82.44 91 ILE A CA 1
ATOM 724 C C . ILE A 1 91 ? 38.447 3.016 -17.647 1.00 82.44 91 ILE A C 1
ATOM 726 O O . ILE A 1 91 ? 39.537 3.264 -18.160 1.00 82.44 91 ILE A O 1
ATOM 730 N N . ASN A 1 92 ? 37.729 1.955 -18.014 1.00 79.19 92 ASN A N 1
ATOM 731 C CA . ASN A 1 92 ? 38.215 0.977 -18.988 1.00 79.19 92 ASN A CA 1
ATOM 732 C C . ASN A 1 92 ? 38.363 1.577 -20.398 1.00 79.19 92 ASN A C 1
ATOM 734 O O . ASN A 1 92 ? 39.360 1.318 -21.075 1.00 79.19 92 ASN A O 1
ATOM 738 N N . GLU A 1 93 ? 37.423 2.420 -20.837 1.00 80.88 93 GLU A N 1
ATOM 739 C CA . GLU A 1 93 ? 37.514 3.115 -22.129 1.00 80.88 93 GLU A CA 1
ATOM 740 C C . GLU A 1 93 ? 38.706 4.077 -22.187 1.00 80.88 93 GLU A C 1
ATOM 742 O O . GLU A 1 93 ? 39.436 4.101 -23.181 1.00 80.88 93 GLU A O 1
ATOM 747 N N . THR A 1 94 ? 38.951 4.833 -21.114 1.00 75.25 94 THR A N 1
ATOM 748 C CA . THR A 1 94 ? 40.083 5.772 -21.050 1.00 75.25 94 THR A CA 1
ATOM 749 C C . THR A 1 94 ? 41.433 5.055 -21.000 1.00 75.25 94 THR A C 1
ATOM 751 O O . THR A 1 94 ? 42.367 5.466 -21.694 1.00 75.25 94 THR A O 1
ATOM 754 N N . GLN A 1 95 ? 41.539 3.942 -20.266 1.00 72.19 95 GLN A N 1
ATOM 755 C CA . GLN A 1 95 ? 42.742 3.101 -20.250 1.00 72.19 95 GLN A CA 1
ATOM 756 C C . GLN A 1 95 ? 43.016 2.455 -21.613 1.00 72.19 95 GLN A C 1
ATOM 758 O O . GLN A 1 95 ? 44.155 2.464 -22.085 1.00 72.19 95 GLN A O 1
ATOM 763 N N . HIS A 1 96 ? 41.980 1.938 -22.280 1.00 73.88 96 HIS A N 1
ATOM 764 C CA . HIS A 1 96 ? 42.119 1.353 -23.612 1.00 73.88 96 HIS A CA 1
ATOM 765 C C . HIS A 1 96 ? 42.536 2.401 -24.655 1.00 73.88 96 HIS A C 1
ATOM 767 O O . HIS A 1 96 ? 43.426 2.145 -25.468 1.00 73.88 96 HIS A O 1
ATOM 773 N N . ALA A 1 97 ? 41.944 3.600 -24.613 1.00 74.94 97 ALA A N 1
ATOM 774 C CA . ALA A 1 97 ? 42.311 4.708 -25.493 1.00 74.94 97 ALA A CA 1
ATOM 775 C C . ALA A 1 97 ? 43.766 5.161 -25.281 1.00 74.94 97 ALA A C 1
ATOM 777 O O . ALA A 1 97 ? 44.478 5.394 -26.258 1.00 74.94 97 ALA A O 1
ATOM 778 N N . PHE A 1 98 ? 44.232 5.219 -24.028 1.00 69.31 98 PHE A N 1
ATOM 779 C CA . PHE A 1 98 ? 45.620 5.549 -23.698 1.00 69.31 98 PHE A CA 1
ATOM 780 C C . PHE A 1 98 ? 46.608 4.500 -24.229 1.00 69.31 98 PHE A C 1
ATOM 782 O O . PHE A 1 98 ? 47.577 4.850 -24.901 1.00 69.31 98 PHE A O 1
ATOM 789 N N . PHE A 1 99 ? 46.336 3.210 -24.001 1.00 66.06 99 PHE A N 1
ATOM 790 C CA . PHE A 1 99 ? 47.199 2.125 -24.483 1.00 66.06 99 PHE A CA 1
ATOM 791 C C . PHE A 1 99 ? 47.264 2.071 -26.018 1.00 66.06 99 PHE A C 1
ATOM 793 O O . PHE A 1 99 ? 48.314 1.812 -26.597 1.00 66.06 99 PHE A O 1
ATOM 800 N N . LYS A 1 100 ? 46.156 2.377 -26.703 1.00 74.81 100 LYS A N 1
ATOM 801 C CA . LYS A 1 100 ? 46.095 2.404 -28.172 1.00 74.81 100 LYS A CA 1
ATOM 802 C C . LYS A 1 100 ? 46.786 3.628 -28.788 1.00 74.81 100 LYS A C 1
ATOM 804 O O . LYS A 1 100 ? 47.273 3.539 -29.913 1.00 74.81 100 LYS A O 1
ATOM 809 N N . ALA A 1 101 ? 46.823 4.759 -28.079 1.00 72.25 101 ALA A N 1
ATOM 810 C CA . ALA A 1 101 ? 47.467 5.992 -28.538 1.00 72.25 101 ALA A CA 1
ATOM 811 C C . ALA A 1 101 ? 49.006 5.942 -28.464 1.00 72.25 101 ALA A C 1
ATOM 813 O O . ALA A 1 101 ? 49.669 6.660 -29.211 1.00 72.25 101 ALA A O 1
ATOM 814 N N . CYS A 1 102 ? 49.573 5.065 -27.629 1.00 56.44 102 CYS A N 1
ATOM 815 C CA . CYS A 1 102 ? 51.017 4.875 -27.476 1.00 56.44 102 CYS A CA 1
ATOM 816 C C . CYS A 1 102 ? 51.433 3.437 -27.843 1.00 56.44 102 CYS A C 1
ATOM 818 O O . CYS A 1 102 ? 51.772 2.662 -26.952 1.00 56.44 102 CYS A O 1
ATOM 820 N N . PRO A 1 103 ? 51.433 3.044 -29.131 1.00 61.78 103 PRO A N 1
ATOM 821 C CA . PRO A 1 103 ? 51.732 1.664 -29.513 1.00 61.78 103 PRO A CA 1
ATOM 822 C C . PRO A 1 103 ? 53.204 1.251 -29.323 1.00 61.78 103 PRO A C 1
ATOM 824 O O . PRO A 1 103 ? 53.483 0.061 -29.396 1.00 61.78 103 PRO A O 1
ATOM 827 N N . ASN A 1 104 ? 54.132 2.188 -29.075 1.00 61.62 104 ASN A N 1
ATOM 828 C CA . ASN A 1 104 ? 55.578 1.922 -29.003 1.00 61.62 104 ASN A CA 1
ATOM 829 C C . ASN A 1 104 ? 56.286 2.739 -27.895 1.00 61.62 104 ASN A C 1
ATOM 831 O O . ASN A 1 104 ? 57.160 3.552 -28.204 1.00 61.62 104 ASN A O 1
ATOM 835 N N . ALA A 1 105 ? 55.894 2.566 -26.629 1.00 55.94 105 ALA A N 1
ATOM 836 C CA . ALA A 1 105 ? 56.786 2.882 -25.504 1.00 55.94 105 ALA A CA 1
ATOM 837 C C . ALA A 1 105 ? 57.706 1.687 -25.218 1.00 55.94 105 ALA A C 1
ATOM 839 O O . ALA A 1 105 ? 57.208 0.543 -25.323 1.00 55.94 105 ALA A O 1
#

pLDDT: mean 77.82, std 15.86, range [34.75, 94.75]

Sequence (105 aa):
MIIGKVKQFQSSRKPSFRPDLQRLHLRAAFHDSMGDYSSALRESEAALCLDPNHSDTIQLYRKAEKRASEQQHKFFSNAIDIFSSAAENCINETQHAFFKACPNA

Nearest PDB structures (foldseek):
  6v8e-assembly2_F  TM=9.711E-01  e=2.106E-01  synthetic construct
  1a17-assembly1_A  TM=8.687E-01  e=3.649E-01  Homo sapiens
  8arc-assembly2_C  TM=7.541E-01  e=5.596E-01  Photorhabdus laumondii subsp. laumondii TTO1
  7qij-assembly2_JC  TM=9.051E-01  e=2.577E+00  Yersinia enterocolitica
  8arb-assembly1_A  TM=7.502E-01  e=2.018E+00  Yersinia enterocolitica

Radius of gyration: 26.11 Å; Cα contacts (8 Å, |Δi|>4): 55; chains: 1; bounding box: 82×34×49 Å

Solvent-accessible surface area (backbone atoms only — not comparable to full-atom values): 6035 Å² total; per-residue (Å²): 142,79,83,78,78,79,76,83,82,84,78,82,90,69,95,65,86,52,66,65,44,56,51,26,43,51,50,14,52,50,25,50,73,72,67,39,27,70,6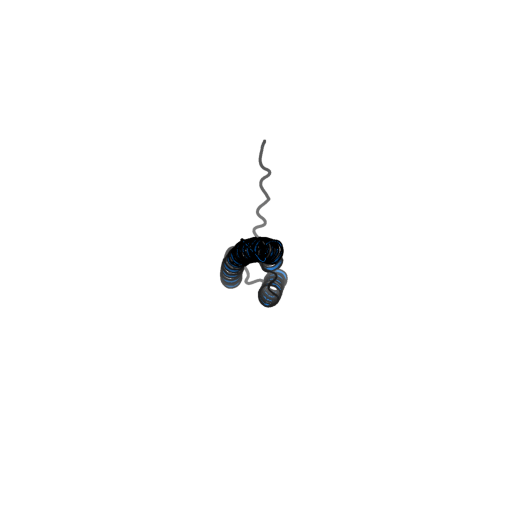0,14,36,56,30,22,51,56,24,36,74,76,40,80,79,46,61,69,44,53,53,49,32,54,52,28,52,51,50,45,54,50,50,52,52,48,54,54,51,52,50,54,51,52,54,50,54,52,50,53,50,54,51,51,52,52,51,51,53,52,53,65,75,53,83,81,124

InterPro domains:
  IPR011990 Tetratricopeptide-like helical domain superfamily [G3DSA:1.25.40.10] (7-102)
  IPR011990 Tetratricopeptide-like helical domain superfamily [SSF48452] (23-89)
  IPR044631 ETO1-like [PTHR44203] (12-71)